Protein AF-A0A813C2X2-F1 (afdb_monomer)

Mean predicted aligned error: 11.11 Å

InterPro domains:
  IPR013783 Immunoglobulin-like fold [G3DSA:2.60.40.10] (45-101)
  IPR050288 Cellulose-degrading glycosyl hydrolase 3 [PTHR42715] (13-92)

Structure (mmCIF, N/CA/C/O backbone):
data_AF-A0A813C2X2-F1
#
_entry.id   AF-A0A813C2X2-F1
#
loop_
_atom_site.group_PDB
_atom_site.id
_atom_site.type_symbol
_atom_site.label_atom_id
_atom_site.label_alt_id
_atom_site.label_comp_id
_atom_site.label_asym_id
_atom_site.label_entity_id
_atom_site.label_seq_id
_atom_site.pdbx_PDB_ins_code
_atom_site.Cartn_x
_atom_site.Cartn_y
_atom_site.Cartn_z
_atom_site.occupancy
_atom_site.B_iso_or_equiv
_atom_site.auth_seq_id
_atom_site.auth_comp_id
_atom_site.auth_asym_id
_atom_site.auth_atom_id
_atom_site.pdbx_PDB_model_num
ATOM 1 N N . MET A 1 1 ? 3.363 7.284 -7.888 1.00 73.00 1 MET A N 1
ATOM 2 C CA . MET A 1 1 ? 4.331 7.359 -6.771 1.00 73.00 1 MET A CA 1
ATOM 3 C C . MET A 1 1 ? 5.175 8.599 -6.972 1.00 73.00 1 MET A C 1
ATOM 5 O O . MET A 1 1 ? 5.370 8.969 -8.125 1.00 73.00 1 MET A O 1
ATOM 9 N N . MET A 1 2 ? 5.637 9.235 -5.899 1.00 80.19 2 MET A N 1
ATOM 10 C CA . MET A 1 2 ? 6.579 10.348 -6.032 1.00 80.19 2 MET A CA 1
ATOM 11 C C . MET A 1 2 ? 8.011 9.808 -5.952 1.00 80.19 2 MET A C 1
ATOM 13 O O . MET A 1 2 ? 8.272 8.996 -5.056 1.00 80.19 2 MET A O 1
ATOM 17 N N . PRO A 1 3 ? 8.912 10.210 -6.866 1.00 78.31 3 PRO A N 1
ATOM 18 C CA . PRO A 1 3 ? 10.314 9.817 -6.796 1.00 78.31 3 PRO A CA 1
ATOM 19 C C . PRO A 1 3 ? 10.961 10.331 -5.507 1.00 78.31 3 PRO A C 1
ATOM 21 O O . PRO A 1 3 ? 10.536 11.356 -4.971 1.00 78.31 3 PRO A O 1
ATOM 24 N N . GLU A 1 4 ? 11.959 9.607 -4.995 1.00 85.62 4 GLU A N 1
ATOM 25 C CA . GLU A 1 4 ? 12.743 10.047 -3.832 1.00 85.62 4 GLU A 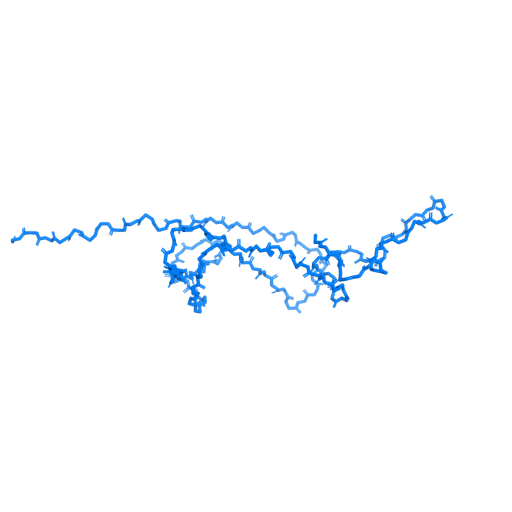CA 1
ATOM 26 C C . GLU A 1 4 ? 13.434 11.388 -4.111 1.00 85.62 4 GLU A C 1
ATOM 28 O O . GLU A 1 4 ? 13.418 12.292 -3.273 1.00 85.62 4 GLU A O 1
ATOM 33 N N . THR A 1 5 ? 13.988 11.544 -5.315 1.00 84.19 5 THR A N 1
ATOM 34 C CA . THR A 1 5 ? 14.681 12.759 -5.741 1.00 84.19 5 THR A CA 1
ATOM 35 C C . THR A 1 5 ? 14.295 13.169 -7.162 1.00 84.19 5 THR A C 1
ATOM 37 O O . THR A 1 5 ? 13.792 12.375 -7.952 1.00 84.19 5 THR A O 1
ATOM 40 N N . SER A 1 6 ? 14.578 14.418 -7.541 1.00 80.38 6 SER A N 1
ATOM 41 C CA . SER A 1 6 ? 14.411 14.872 -8.931 1.00 80.38 6 SER A CA 1
ATOM 42 C C . SER A 1 6 ? 15.344 14.166 -9.923 1.00 80.38 6 SER A C 1
ATOM 44 O O . SER A 1 6 ? 15.112 14.251 -11.126 1.00 80.38 6 SER A O 1
ATOM 46 N N . ALA A 1 7 ? 16.379 13.469 -9.442 1.00 78.56 7 ALA A N 1
ATOM 47 C CA . ALA A 1 7 ? 17.260 12.659 -10.276 1.00 78.56 7 ALA A CA 1
ATOM 48 C C . ALA A 1 7 ? 16.618 11.324 -10.697 1.00 78.56 7 ALA A C 1
ATOM 50 O O . ALA A 1 7 ? 17.076 10.723 -11.663 1.00 78.56 7 ALA A O 1
ATOM 51 N N . ASP A 1 8 ? 15.540 10.887 -10.033 1.00 72.75 8 ASP A N 1
ATOM 52 C CA . ASP A 1 8 ? 14.834 9.631 -10.336 1.00 72.75 8 ASP A CA 1
ATOM 53 C C . ASP A 1 8 ? 13.693 9.820 -11.363 1.00 72.75 8 ASP A C 1
ATOM 55 O O . ASP A 1 8 ? 12.765 9.011 -11.451 1.00 72.75 8 ASP A O 1
ATOM 59 N N . VAL A 1 9 ? 13.724 10.917 -12.127 1.00 76.94 9 VAL A N 1
ATOM 60 C CA . VAL A 1 9 ? 12.771 11.197 -13.210 1.00 76.94 9 VAL A CA 1
ATOM 61 C C . VAL A 1 9 ? 13.256 10.533 -14.498 1.00 76.94 9 VAL A C 1
ATOM 63 O O . VAL A 1 9 ? 14.441 10.580 -14.817 1.00 76.94 9 VAL A O 1
ATOM 66 N N . ILE A 1 10 ? 12.333 9.939 -15.261 1.00 75.00 10 ILE A N 1
ATOM 67 C CA . ILE A 1 10 ? 12.650 9.343 -16.564 1.00 75.00 10 ILE A CA 1
ATOM 68 C C . ILE A 1 10 ? 13.150 10.455 -17.504 1.00 75.00 10 ILE A C 1
ATOM 70 O O . ILE A 1 10 ? 12.408 11.413 -17.748 1.00 75.00 10 ILE A O 1
ATOM 74 N N . PRO A 1 11 ? 14.389 10.365 -18.020 1.00 74.88 11 PRO A N 1
ATOM 75 C CA . PRO A 1 11 ? 14.915 11.358 -18.942 1.00 74.88 11 PRO A CA 1
ATOM 76 C C . PRO A 1 11 ? 14.149 11.313 -20.265 1.00 74.88 11 PRO A C 1
ATOM 78 O O . PRO A 1 11 ? 13.674 10.264 -20.699 1.00 74.88 11 PRO A O 1
ATOM 81 N N . VAL A 1 12 ? 14.043 12.465 -20.926 1.00 82.25 12 VAL A N 1
ATOM 82 C CA . VAL A 1 12 ? 13.448 12.537 -22.264 1.00 82.25 12 VAL A CA 1
ATOM 83 C C . VAL A 1 12 ? 14.344 11.767 -23.236 1.00 82.25 12 VAL A C 1
ATOM 85 O O . VAL A 1 12 ? 15.540 12.050 -23.322 1.00 82.25 12 VAL A O 1
ATOM 88 N N . GLY A 1 13 ? 13.768 10.799 -23.952 1.00 80.00 13 GLY A N 1
ATOM 89 C CA . GLY A 1 13 ? 14.469 10.060 -25.002 1.00 80.00 13 GLY A CA 1
ATOM 90 C C . GLY A 1 13 ? 14.888 10.993 -26.138 1.00 80.00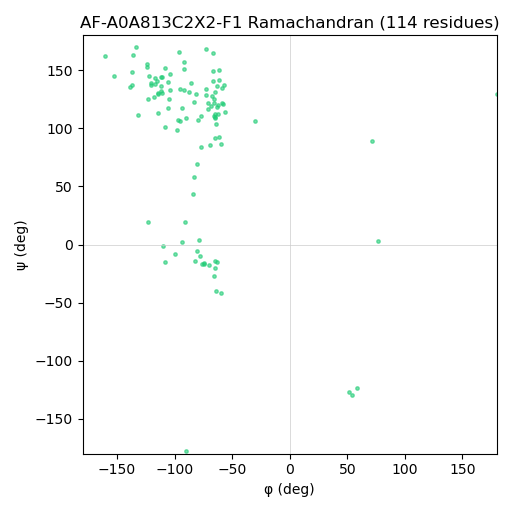 13 GLY A C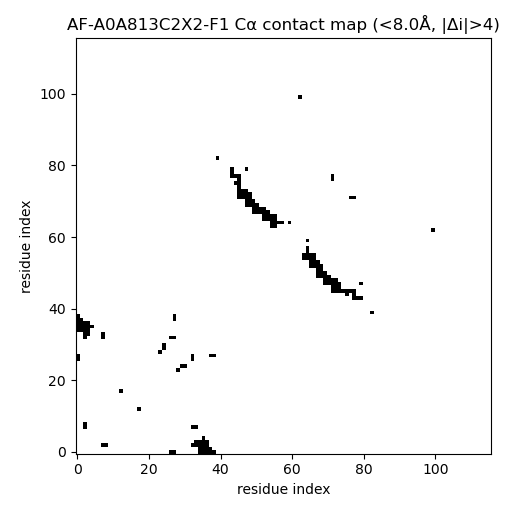 1
ATOM 91 O O . GLY A 1 13 ? 14.120 11.867 -26.535 1.00 80.00 13 GLY A O 1
ATOM 92 N N .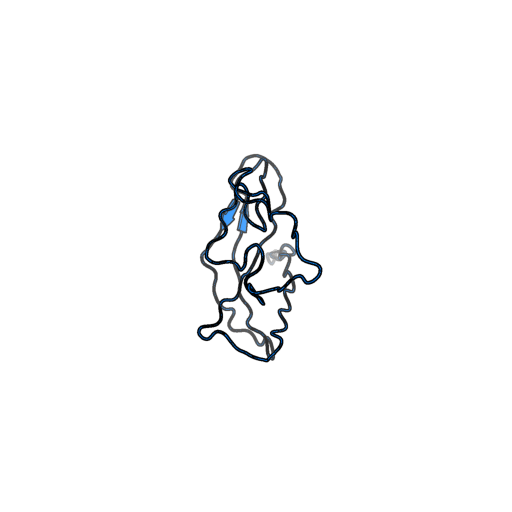 GLN A 1 14 ? 16.118 10.834 -26.626 1.00 82.88 14 GLN A N 1
ATOM 93 C CA . GLN A 1 14 ? 16.653 11.622 -27.746 1.00 82.88 14 GLN A CA 1
ATOM 94 C C . GLN A 1 14 ? 16.604 10.869 -29.081 1.00 82.88 14 GLN A C 1
ATOM 96 O O . GLN A 1 14 ? 16.857 11.467 -30.124 1.00 82.88 14 GLN A O 1
ATOM 101 N N . ASP A 1 15 ? 16.261 9.583 -29.039 1.00 85.75 15 ASP A N 1
ATOM 102 C CA . ASP A 1 15 ? 16.168 8.704 -30.198 1.00 85.75 15 ASP A CA 1
ATOM 103 C C . ASP A 1 15 ? 14.743 8.692 -30.776 1.00 85.75 15 ASP A C 1
ATOM 105 O O . ASP A 1 15 ? 13.765 8.978 -30.082 1.00 85.75 15 ASP A O 1
ATOM 109 N N . GLU A 1 16 ? 14.617 8.336 -32.057 1.00 87.00 16 GLU A N 1
ATOM 110 C CA . GLU A 1 16 ? 13.317 8.189 -32.735 1.00 87.00 16 GLU A CA 1
ATOM 111 C C . GLU A 1 16 ? 12.526 6.960 -32.244 1.00 87.00 16 GLU A C 1
ATOM 113 O O . GLU A 1 16 ? 11.310 6.886 -32.430 1.00 87.00 16 GLU A O 1
ATOM 118 N N . GLU A 1 17 ? 13.204 6.011 -31.590 1.00 86.94 17 GLU A N 1
ATOM 119 C CA . GLU A 1 17 ? 12.639 4.779 -31.040 1.00 86.94 17 GLU A CA 1
ATOM 120 C C . GLU A 1 17 ? 12.869 4.701 -29.522 1.00 86.94 17 GLU A C 1
ATOM 122 O O . GLU A 1 17 ? 13.956 4.987 -29.024 1.00 86.94 17 GLU A O 1
ATOM 127 N N . VAL A 1 18 ? 11.842 4.281 -28.774 1.00 84.38 18 VAL A N 1
ATOM 128 C CA . VAL A 1 18 ? 11.893 4.130 -27.311 1.00 84.38 18 VAL A CA 1
ATOM 129 C C . VAL A 1 18 ? 11.747 2.654 -26.947 1.00 84.38 18 VAL A C 1
ATOM 131 O O . VAL A 1 18 ? 10.686 2.059 -27.137 1.00 84.38 18 VAL A O 1
ATOM 134 N N . VAL A 1 19 ? 12.809 2.063 -26.395 1.00 84.81 19 VAL A N 1
ATOM 135 C CA . VAL A 1 19 ? 12.841 0.649 -25.988 1.00 84.81 19 VAL A CA 1
ATOM 136 C C . VAL A 1 19 ? 12.472 0.502 -24.508 1.00 84.81 19 VAL A C 1
ATOM 138 O O . VAL A 1 19 ? 13.203 0.953 -23.629 1.00 84.81 19 VAL A O 1
ATOM 141 N N . TYR A 1 20 ? 11.375 -0.205 -24.226 1.00 84.19 20 TYR A N 1
ATOM 142 C CA . TYR A 1 20 ? 10.900 -0.519 -22.868 1.00 84.19 20 TYR A CA 1
ATOM 143 C C . TYR A 1 20 ? 11.656 -1.709 -22.260 1.00 84.19 20 TYR A C 1
ATOM 145 O O . TYR A 1 20 ? 11.128 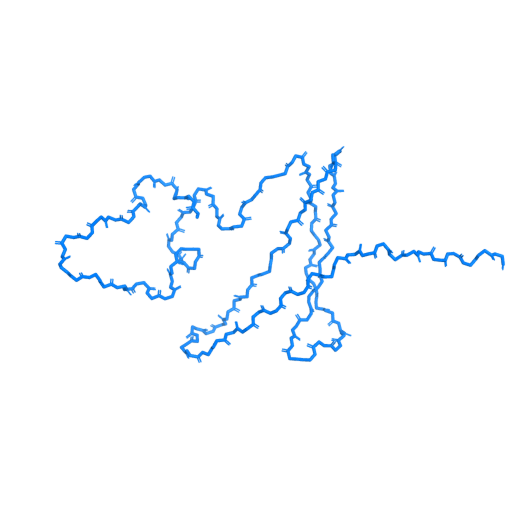-2.815 -22.111 1.00 84.19 20 TYR A O 1
ATOM 153 N N . SER A 1 21 ? 12.933 -1.495 -21.950 1.00 85.19 21 SER A N 1
ATOM 154 C CA . SER A 1 21 ? 13.827 -2.527 -21.402 1.00 85.19 21 SER A CA 1
ATOM 155 C C . SER A 1 21 ? 13.430 -3.040 -20.008 1.00 85.19 21 SER A C 1
ATOM 157 O O . SER A 1 21 ? 13.824 -4.138 -19.621 1.00 85.19 21 SER A O 1
ATOM 159 N N . GLU A 1 22 ? 12.625 -2.284 -19.262 1.00 81.88 22 GLU A N 1
ATOM 160 C CA . GLU A 1 22 ? 12.142 -2.633 -17.925 1.00 81.88 22 GLU A CA 1
ATOM 161 C C . GLU A 1 22 ? 11.040 -3.707 -17.923 1.00 81.88 22 GLU A C 1
ATOM 163 O O . GLU A 1 22 ? 10.764 -4.314 -16.883 1.00 81.88 22 GLU A O 1
ATOM 168 N N . GLY A 1 23 ? 10.396 -3.953 -19.069 1.00 86.62 23 GLY A N 1
ATOM 169 C CA . GLY A 1 23 ? 9.285 -4.897 -19.184 1.00 86.62 23 GLY A CA 1
ATOM 170 C C . GLY A 1 23 ? 8.181 -4.640 -18.147 1.00 86.62 23 GLY A C 1
ATOM 171 O O . GLY A 1 23 ? 7.669 -3.531 -18.014 1.00 86.62 23 GLY A O 1
ATOM 172 N N . LEU A 1 24 ? 7.807 -5.673 -17.382 1.00 84.56 24 LEU A N 1
ATOM 173 C CA . LEU A 1 24 ? 6.784 -5.568 -16.327 1.00 84.56 24 LEU A CA 1
ATOM 174 C C . LEU A 1 24 ? 7.290 -4.908 -15.031 1.00 84.56 24 LEU A C 1
ATOM 176 O O . LEU A 1 24 ? 6.484 -4.597 -14.148 1.00 84.56 24 LEU A O 1
ATOM 180 N N . LEU A 1 25 ? 8.599 -4.683 -14.893 1.00 85.25 25 LEU A N 1
ATOM 181 C CA . LEU A 1 25 ? 9.235 -4.152 -13.681 1.00 85.25 25 LEU A CA 1
ATOM 182 C C . LEU A 1 25 ? 9.179 -2.619 -13.629 1.00 85.25 25 LEU A C 1
ATOM 184 O O . LEU A 1 25 ? 10.149 -1.948 -13.285 1.00 85.25 25 LEU A O 1
ATOM 188 N N . THR A 1 26 ? 8.020 -2.058 -13.965 1.00 83.38 26 THR A N 1
ATOM 189 C CA . THR A 1 26 ? 7.777 -0.616 -13.952 1.00 83.38 26 THR A CA 1
ATOM 190 C C . THR A 1 26 ? 7.199 -0.141 -12.614 1.00 83.38 26 THR A C 1
ATOM 192 O O . THR A 1 26 ? 6.471 -0.864 -11.922 1.00 83.38 26 THR A O 1
ATOM 195 N N . SER A 1 27 ? 7.481 1.114 -12.255 1.00 82.44 27 SER A N 1
ATOM 196 C CA . SER A 1 27 ? 6.949 1.777 -11.057 1.00 82.44 27 SER A CA 1
ATOM 197 C C . SER A 1 27 ? 7.213 0.969 -9.772 1.00 82.44 27 SER A C 1
ATOM 199 O O . SER A 1 27 ? 8.341 0.557 -9.530 1.00 82.44 27 SER A O 1
ATOM 201 N N . TYR A 1 28 ? 6.194 0.722 -8.943 1.00 85.31 28 TYR A N 1
ATOM 202 C CA . TYR A 1 28 ? 6.321 0.006 -7.668 1.00 85.31 28 TYR A CA 1
ATOM 203 C C . TYR A 1 28 ? 6.771 -1.457 -7.810 1.00 85.31 28 TYR A C 1
ATOM 205 O O . TYR A 1 28 ? 7.136 -2.072 -6.812 1.00 85.31 28 TYR A O 1
ATOM 213 N N . ARG A 1 29 ? 6.713 -2.025 -9.025 1.00 83.94 29 ARG A N 1
ATOM 214 C CA . ARG A 1 29 ? 7.234 -3.367 -9.322 1.00 83.94 29 ARG A CA 1
ATOM 215 C C . ARG A 1 29 ? 8.739 -3.359 -9.578 1.00 83.94 29 ARG A C 1
ATOM 217 O O . ARG A 1 29 ? 9.349 -4.423 -9.600 1.00 83.94 29 ARG A O 1
ATOM 224 N N . SER A 1 30 ? 9.327 -2.183 -9.793 1.00 83.88 30 SER A N 1
ATOM 225 C CA . SER A 1 30 ? 10.765 -2.045 -9.976 1.00 83.88 30 SER A CA 1
ATOM 226 C C . SER A 1 30 ? 11.493 -2.365 -8.665 1.00 83.88 30 SER A C 1
ATOM 228 O O . SER A 1 30 ? 11.184 -1.754 -7.640 1.00 83.88 30 SER A O 1
ATOM 230 N N . PRO A 1 31 ? 12.486 -3.272 -8.673 1.00 81.56 31 PRO A N 1
ATOM 231 C CA . PRO A 1 31 ? 13.270 -3.590 -7.480 1.00 81.56 31 PRO A CA 1
ATOM 232 C C . PRO A 1 31 ? 14.275 -2.488 -7.111 1.00 81.56 31 PRO A C 1
ATOM 234 O O . PRO A 1 31 ? 14.816 -2.498 -6.008 1.00 81.56 31 PRO A O 1
ATOM 237 N N . THR A 1 32 ? 14.560 -1.560 -8.029 1.00 83.38 32 THR A N 1
ATOM 238 C CA . THR A 1 32 ? 15.582 -0.516 -7.862 1.00 83.38 32 THR A CA 1
ATOM 239 C C . THR A 1 32 ? 14.998 0.880 -7.669 1.00 83.38 32 THR A C 1
ATOM 241 O O . THR A 1 32 ? 15.718 1.780 -7.236 1.00 83.38 32 THR A O 1
ATOM 244 N N . PHE A 1 33 ? 13.710 1.086 -7.963 1.00 83.00 33 PHE A N 1
ATOM 245 C CA . PHE A 1 33 ? 13.075 2.392 -7.816 1.00 83.00 33 PHE A CA 1
ATOM 246 C C . PHE A 1 33 ? 12.860 2.754 -6.342 1.00 83.00 33 PHE A C 1
ATOM 248 O O . PHE A 1 33 ? 12.232 2.010 -5.587 1.00 83.00 33 PHE A O 1
ATOM 255 N N . ARG A 1 34 ? 13.311 3.949 -5.945 1.00 85.56 34 ARG A N 1
ATOM 256 C CA . ARG A 1 34 ? 13.106 4.490 -4.596 1.00 85.56 34 ARG A CA 1
ATOM 257 C C . ARG A 1 34 ? 12.036 5.575 -4.609 1.00 85.56 34 ARG A C 1
ATOM 259 O O . ARG A 1 34 ? 12.103 6.540 -5.366 1.00 85.56 34 ARG A O 1
ATOM 266 N N . ALA A 1 35 ? 11.021 5.396 -3.769 1.00 86.94 35 ALA A N 1
ATOM 267 C CA . ALA A 1 35 ? 9.880 6.298 -3.675 1.00 86.94 35 ALA A CA 1
ATOM 268 C C . ALA A 1 35 ? 9.989 7.181 -2.431 1.00 86.94 35 ALA A C 1
ATOM 270 O O . ALA A 1 35 ? 10.155 6.650 -1.335 1.00 86.94 35 ALA A O 1
ATOM 271 N N . ALA A 1 36 ? 9.761 8.490 -2.571 1.00 90.19 36 ALA A N 1
ATOM 272 C CA . ALA A 1 36 ? 9.464 9.344 -1.416 1.00 90.19 36 ALA A CA 1
ATOM 273 C C . ALA A 1 36 ? 8.135 8.927 -0.763 1.00 90.19 36 ALA A C 1
ATOM 275 O O . ALA A 1 36 ? 8.014 8.870 0.457 1.00 90.19 36 ALA A O 1
ATOM 276 N N . PHE A 1 37 ? 7.148 8.586 -1.599 1.00 90.06 37 PHE A N 1
ATOM 277 C CA . PHE A 1 37 ? 5.861 8.036 -1.179 1.00 90.06 37 PHE A CA 1
ATOM 278 C C . PHE A 1 37 ? 5.538 6.800 -2.029 1.00 90.06 37 PHE A C 1
ATOM 280 O O . PHE A 1 37 ? 5.313 6.946 -3.243 1.00 90.06 37 PHE A O 1
ATOM 287 N N . PRO A 1 38 ? 5.545 5.587 -1.438 1.00 90.06 38 PRO A N 1
ATOM 288 C CA . PRO A 1 38 ? 5.309 4.356 -2.181 1.00 90.06 38 PRO A CA 1
ATOM 289 C C . PRO A 1 38 ? 3.872 4.280 -2.707 1.00 90.06 38 PRO A C 1
ATOM 291 O O . PRO A 1 38 ? 2.982 5.027 -2.296 1.00 90.06 38 PRO A O 1
ATOM 294 N N . PHE A 1 39 ? 3.637 3.370 -3.652 1.00 89.19 39 PHE A N 1
ATOM 295 C CA . PHE A 1 39 ? 2.277 3.068 -4.089 1.00 89.19 39 PHE A CA 1
ATOM 296 C C . PHE A 1 39 ? 1.425 2.629 -2.890 1.00 89.19 39 PHE A C 1
ATOM 298 O O . PHE A 1 39 ? 1.901 1.902 -2.022 1.00 89.19 39 PHE A O 1
ATOM 305 N N . GLY A 1 40 ? 0.189 3.123 -2.825 1.00 88.50 40 GLY A N 1
ATOM 306 C CA . GLY A 1 40 ? -0.707 2.847 -1.707 1.00 88.50 40 GLY A CA 1
ATOM 307 C C . GLY A 1 40 ? -0.412 3.623 -0.421 1.00 88.50 40 GLY A C 1
ATOM 308 O O . GLY A 1 40 ? -1.119 3.413 0.561 1.00 88.50 40 GLY A O 1
ATOM 309 N N . HIS A 1 41 ? 0.581 4.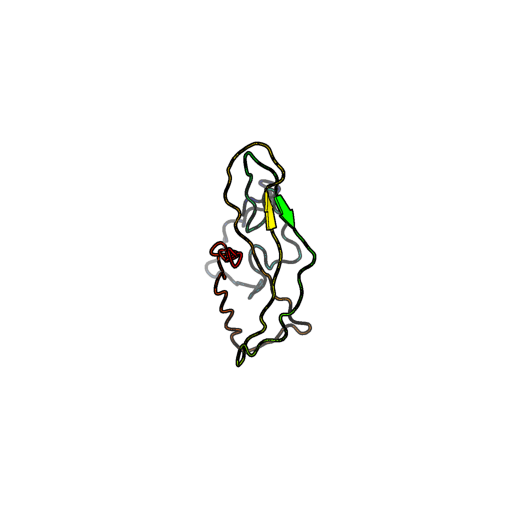521 -0.406 1.00 90.56 41 HIS A N 1
ATOM 310 C CA . HIS A 1 41 ? 0.837 5.385 0.745 1.00 90.56 41 HIS A CA 1
ATOM 311 C C . HIS A 1 41 ? -0.326 6.353 0.985 1.00 90.56 41 HIS A C 1
ATOM 313 O O . HIS A 1 41 ? -0.764 7.056 0.072 1.00 90.56 41 HIS A O 1
ATOM 319 N N . GLY A 1 42 ? -0.776 6.429 2.234 1.00 90.69 42 GLY A N 1
ATOM 320 C CA . GLY A 1 42 ? -1.813 7.343 2.686 1.00 90.69 42 GLY A CA 1
ATOM 321 C C . GLY A 1 42 ? -1.622 7.669 4.160 1.00 90.69 42 GLY A C 1
ATOM 322 O O . GLY A 1 42 ? -1.163 6.834 4.936 1.00 90.69 42 GLY A O 1
ATOM 323 N N . LEU A 1 43 ? -1.950 8.903 4.534 1.00 93.50 43 LEU A N 1
ATOM 324 C CA . LEU A 1 43 ? -1.959 9.345 5.924 1.00 93.50 43 LEU A CA 1
ATOM 325 C C . LEU A 1 43 ? -3.400 9.419 6.421 1.00 93.50 43 LEU A C 1
ATOM 327 O O . LEU A 1 43 ? -4.303 9.796 5.675 1.00 93.50 43 LEU A O 1
ATOM 331 N N . ALA A 1 44 ? -3.590 9.133 7.704 1.00 93.38 44 ALA A N 1
ATOM 332 C CA . ALA A 1 44 ? -4.855 9.311 8.398 1.00 93.38 44 ALA A CA 1
ATOM 333 C C . ALA A 1 44 ? -4.665 10.215 9.623 1.00 93.38 44 ALA A C 1
ATOM 335 O O . ALA A 1 44 ? -3.596 10.269 10.227 1.00 93.38 44 ALA A O 1
ATOM 336 N N . PHE A 1 45 ? -5.729 10.916 10.023 1.00 96.38 45 PHE A N 1
ATOM 337 C CA . PHE A 1 45 ? -5.748 11.695 11.271 1.00 96.38 45 PHE A CA 1
ATOM 338 C C . PHE A 1 45 ? -5.978 10.833 12.526 1.00 96.38 45 PHE A C 1
ATOM 340 O O . PHE A 1 45 ? -6.118 11.362 13.629 1.00 96.38 45 PHE A O 1
ATOM 347 N N . THR A 1 46 ? -6.048 9.515 12.355 1.00 97.31 46 THR A N 1
ATOM 348 C CA . THR A 1 46 ? -6.101 8.508 13.414 1.00 97.31 46 THR A CA 1
ATOM 349 C C . THR A 1 46 ? -5.103 7.396 13.089 1.00 97.31 46 THR A C 1
ATOM 351 O O . THR A 1 46 ? -4.563 7.362 11.985 1.00 97.31 46 THR A O 1
ATOM 354 N N . SER A 1 47 ? -4.863 6.493 14.035 1.00 97.56 47 SER A N 1
ATOM 355 C CA . SER A 1 47 ? -3.948 5.362 13.856 1.00 97.56 47 SER A CA 1
ATOM 356 C C . SER A 1 47 ? -4.717 4.048 13.818 1.00 97.56 47 SER A C 1
ATOM 358 O O . SER A 1 47 ? -5.684 3.871 14.567 1.00 97.56 47 SER A O 1
ATOM 360 N N . PHE A 1 48 ? -4.252 3.115 12.989 1.00 96.19 48 PHE A N 1
ATOM 361 C CA . PHE A 1 48 ? -4.827 1.781 12.854 1.00 96.19 48 PHE A CA 1
ATOM 362 C C . PHE A 1 48 ? -3.797 0.704 13.187 1.00 96.19 48 PHE A C 1
ATOM 364 O O . PHE A 1 48 ? -2.636 0.793 12.792 1.00 96.19 48 PHE A O 1
ATOM 371 N N . GLU A 1 49 ? -4.237 -0.327 13.901 1.00 96.81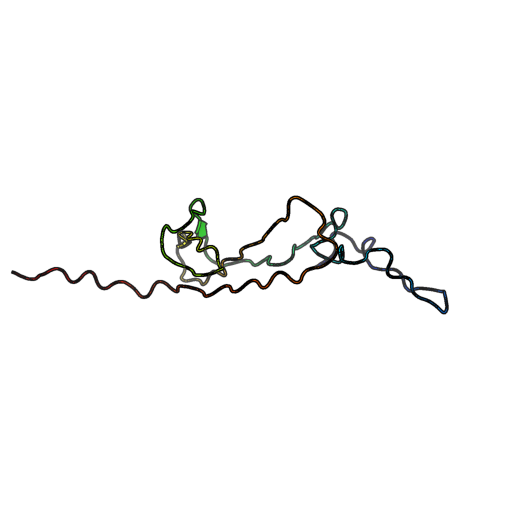 49 GLU A N 1
ATOM 372 C CA . GLU A 1 49 ? -3.465 -1.544 14.142 1.00 96.81 49 GLU A CA 1
ATOM 373 C C . GLU A 1 49 ? -4.015 -2.689 13.296 1.00 96.81 49 GLU A C 1
ATOM 375 O O . GLU A 1 49 ? -5.232 -2.861 13.170 1.00 96.81 49 GLU A O 1
ATOM 380 N N . TYR A 1 50 ? -3.100 -3.488 12.754 1.00 94.94 50 TYR A N 1
ATOM 381 C CA . TYR A 1 50 ? -3.398 -4.653 11.932 1.00 94.94 50 TYR A CA 1
ATOM 382 C C . TYR A 1 50 ? -3.000 -5.925 12.675 1.00 94.94 50 TYR A C 1
ATOM 384 O O . TYR A 1 50 ? -1.908 -6.013 13.238 1.00 94.94 50 TYR A O 1
ATOM 392 N N . SER A 1 51 ? -3.862 -6.940 12.640 1.00 94.00 51 SER A N 1
ATOM 393 C CA . SER A 1 51 ? -3.457 -8.290 13.031 1.00 94.00 51 SER A CA 1
ATOM 394 C C . SER A 1 51 ? -2.551 -8.926 11.972 1.00 94.00 51 SER A C 1
ATOM 396 O O . SER A 1 51 ? -2.495 -8.484 10.826 1.00 94.00 51 SER A O 1
ATOM 398 N N . GLY A 1 52 ? -1.917 -10.050 12.315 1.00 92.81 52 GLY A N 1
ATOM 399 C CA . GLY A 1 52 ? -1.345 -10.928 11.296 1.00 92.81 52 GLY A CA 1
ATOM 400 C C . GLY A 1 52 ? -2.438 -11.408 10.323 1.00 92.81 52 GLY A C 1
ATOM 401 O O . GLY A 1 52 ? -3.526 -11.789 10.786 1.00 92.81 52 GLY A O 1
ATOM 402 N N . PRO A 1 53 ? -2.200 -11.378 8.998 1.00 91.06 53 PRO A N 1
ATOM 403 C CA . PRO A 1 53 ? -3.130 -11.952 8.039 1.00 91.06 53 PRO A CA 1
ATOM 404 C C . PRO A 1 53 ? -3.175 -13.470 8.218 1.00 91.06 53 PRO A C 1
ATOM 406 O O . PRO A 1 53 ? -2.149 -14.115 8.434 1.00 91.06 53 PRO A O 1
ATOM 409 N N . HIS A 1 54 ? -4.363 -14.055 8.111 1.00 90.25 54 HIS A N 1
ATOM 410 C CA . HIS A 1 54 ? -4.536 -15.502 8.194 1.00 90.25 54 HIS A CA 1
ATOM 411 C C . HIS A 1 54 ? -5.508 -15.999 7.132 1.00 90.25 54 HIS A C 1
ATOM 413 O O . HIS A 1 54 ? -6.446 -15.309 6.729 1.00 90.25 54 HIS A O 1
ATOM 419 N N . ARG A 1 55 ? -5.276 -17.225 6.667 1.00 89.31 55 ARG A N 1
ATOM 420 C CA . ARG A 1 55 ? -6.146 -17.877 5.691 1.00 89.31 55 ARG A CA 1
ATOM 421 C C . ARG A 1 55 ? -7.454 -18.290 6.360 1.00 89.31 55 ARG A C 1
ATOM 423 O O . ARG A 1 55 ? -7.446 -18.901 7.428 1.00 89.31 55 ARG A O 1
ATOM 430 N N . LEU A 1 56 ? -8.575 -17.997 5.712 1.00 86.38 56 LEU A N 1
ATOM 431 C CA . LEU A 1 56 ? -9.872 -18.517 6.125 1.00 86.38 56 LEU A CA 1
ATOM 432 C C . LEU A 1 56 ? -10.049 -19.939 5.586 1.00 86.38 56 LEU A C 1
ATOM 434 O O . LEU A 1 56 ? -9.901 -20.181 4.389 1.00 86.38 56 LEU A O 1
ATOM 438 N N . HIS A 1 57 ? -10.418 -20.871 6.463 1.00 78.81 57 HIS A N 1
ATOM 439 C CA . HIS A 1 57 ? -10.793 -22.243 6.103 1.00 78.81 57 HIS A CA 1
ATOM 440 C C . HIS A 1 57 ? -12.262 -22.301 5.666 1.00 78.81 57 HIS A C 1
ATOM 442 O O . HIS A 1 57 ? -13.082 -22.981 6.275 1.00 78.81 57 HIS A O 1
ATOM 448 N N . LYS A 1 58 ? -12.607 -21.524 4.641 1.00 79.06 58 LYS A N 1
ATOM 449 C CA . LYS A 1 58 ? -13.921 -21.551 3.993 1.00 79.06 58 LYS A CA 1
ATOM 450 C C . LYS A 1 58 ? -13.729 -21.803 2.503 1.00 79.06 58 LYS A C 1
ATOM 452 O O . LYS A 1 58 ? -12.660 -21.503 1.972 1.00 79.06 58 LYS A O 1
ATOM 457 N N . ASP A 1 59 ? -14.745 -22.356 1.851 1.00 79.19 59 ASP A N 1
ATOM 458 C CA . ASP A 1 59 ? -14.707 -22.530 0.403 1.00 79.19 59 ASP A CA 1
ATOM 459 C C . ASP A 1 59 ? -14.711 -21.153 -0.275 1.00 79.19 59 ASP A C 1
ATOM 461 O O . ASP A 1 59 ? -15.591 -20.323 -0.033 1.00 79.19 59 ASP A O 1
ATOM 465 N N . CYS A 1 60 ? -13.671 -20.899 -1.065 1.00 78.00 60 CYS A N 1
ATOM 466 C CA . CYS A 1 60 ? -13.492 -19.680 -1.849 1.00 78.00 60 CYS A CA 1
ATOM 467 C C . CYS A 1 60 ? -13.319 -20.007 -3.338 1.00 78.00 60 CYS A C 1
ATOM 469 O O . CYS A 1 60 ? -12.796 -19.187 -4.093 1.00 78.00 60 CYS A O 1
ATOM 471 N N . GLY A 1 61 ? -13.740 -21.205 -3.765 1.00 82.06 61 GLY A N 1
ATOM 472 C CA . GLY A 1 61 ? -13.567 -21.688 -5.128 1.00 82.06 61 GLY A CA 1
ATOM 473 C C . GLY A 1 61 ? -12.091 -21.711 -5.528 1.00 82.06 61 GLY A C 1
ATOM 474 O O . GLY A 1 61 ? -11.261 -22.318 -4.856 1.00 82.06 61 GLY A O 1
ATOM 475 N N . VAL A 1 62 ? -11.764 -21.019 -6.619 1.00 79.12 62 VAL A N 1
ATOM 476 C CA . VAL A 1 62 ? -10.390 -20.893 -7.140 1.00 79.12 62 VAL A CA 1
ATOM 477 C C . VAL A 1 62 ? -9.545 -19.837 -6.410 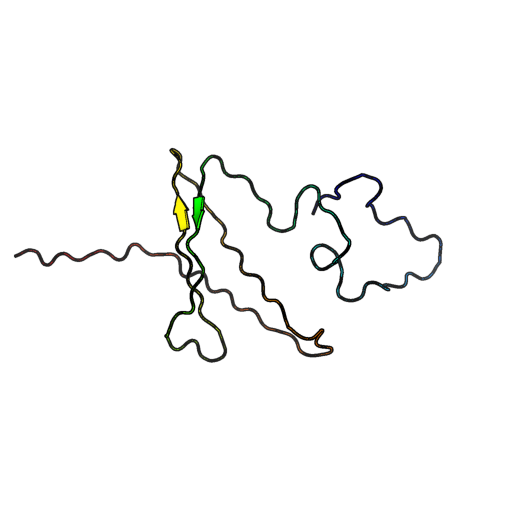1.00 79.12 62 VAL A C 1
ATOM 479 O O . VAL A 1 62 ? -8.359 -19.701 -6.695 1.00 79.12 62 VAL A O 1
ATOM 482 N N . ALA A 1 63 ? -10.135 -19.076 -5.482 1.00 80.88 63 ALA A N 1
ATOM 483 C CA . ALA A 1 63 ? -9.466 -17.992 -4.770 1.00 80.88 63 ALA A CA 1
ATOM 484 C C . ALA A 1 63 ? -8.924 -18.421 -3.397 1.00 80.88 63 ALA A C 1
ATOM 486 O O . ALA A 1 63 ? -9.315 -19.433 -2.811 1.00 80.88 63 ALA A O 1
ATOM 487 N N . VAL A 1 64 ? -8.053 -17.583 -2.830 1.00 83.25 64 VAL A N 1
ATOM 488 C CA . VAL A 1 64 ? -7.598 -17.701 -1.441 1.00 83.25 64 VAL A CA 1
ATOM 489 C C . VAL A 1 64 ? -8.257 -16.611 -0.610 1.00 83.25 64 VAL A C 1
ATOM 491 O O . VAL A 1 64 ? -8.013 -15.426 -0.819 1.00 83.25 64 VAL A O 1
ATOM 494 N N . CYS A 1 65 ? -9.058 -17.004 0.377 1.00 87.00 65 CYS A N 1
ATOM 495 C CA . CYS A 1 65 ? -9.585 -16.052 1.342 1.00 87.00 65 CYS A CA 1
ATOM 496 C C . CYS A 1 65 ? -8.579 -15.784 2.455 1.00 87.00 65 CYS A C 1
ATOM 498 O O . CYS A 1 65 ? -8.187 -16.694 3.190 1.00 87.00 65 CYS A O 1
ATOM 500 N N . VAL A 1 66 ? -8.231 -14.515 2.618 1.00 89.12 66 VAL A N 1
ATOM 501 C CA . VAL A 1 66 ? -7.391 -14.014 3.704 1.00 89.12 66 VAL A CA 1
ATOM 502 C C . VAL A 1 66 ? -8.220 -13.050 4.540 1.00 89.12 66 VAL A C 1
ATOM 504 O O . VAL A 1 66 ? -8.989 -12.257 4.001 1.00 89.12 66 VAL A O 1
ATOM 507 N N . ALA A 1 67 ? -8.078 -13.136 5.856 1.00 90.25 67 ALA A N 1
ATOM 508 C CA . ALA A 1 67 ? -8.658 -12.192 6.791 1.00 90.25 67 ALA A CA 1
ATOM 509 C C . ALA A 1 67 ? -7.556 -11.465 7.559 1.00 90.25 67 ALA A C 1
ATOM 511 O O . ALA A 1 67 ? -6.533 -12.046 7.929 1.00 90.25 67 ALA A O 1
ATOM 512 N N . VAL A 1 68 ? -7.809 -10.189 7.822 1.00 93.00 68 VAL A N 1
ATOM 513 C CA . VAL A 1 68 ? -7.015 -9.341 8.703 1.00 93.00 68 VAL A CA 1
ATOM 514 C C . VAL A 1 68 ? -7.976 -8.504 9.530 1.00 93.00 68 VAL A C 1
ATOM 516 O O . VAL A 1 68 ? -8.970 -7.992 9.014 1.00 93.00 68 VAL A O 1
ATOM 519 N N . LEU A 1 69 ? -7.713 -8.409 10.828 1.00 93.44 69 LEU A N 1
ATOM 520 C CA . LEU A 1 69 ? -8.444 -7.504 11.698 1.00 93.44 69 LEU A CA 1
ATOM 521 C C . LEU A 1 69 ? -7.758 -6.147 11.655 1.00 93.44 69 LEU A C 1
ATOM 523 O O . LEU A 1 69 ? -6.543 -6.062 11.835 1.00 93.44 69 LEU A O 1
ATOM 527 N N . VAL A 1 70 ? -8.556 -5.106 11.445 1.00 95.25 70 VAL A N 1
ATOM 528 C CA . VAL A 1 70 ? -8.111 -3.716 11.475 1.00 95.25 70 VAL A CA 1
ATOM 529 C C . VAL A 1 70 ? -8.856 -3.008 12.587 1.00 95.25 70 VAL A C 1
ATOM 531 O O . VAL A 1 70 ? -10.087 -3.059 12.652 1.00 95.25 70 VAL A O 1
ATOM 534 N N . LYS A 1 71 ? -8.110 -2.358 13.476 1.00 96.31 71 LYS A N 1
ATOM 535 C CA . LYS A 1 71 ? -8.670 -1.631 14.612 1.00 96.31 71 LYS A CA 1
ATOM 536 C C . LYS A 1 71 ? -8.219 -0.182 14.571 1.00 96.31 71 LYS A C 1
ATOM 538 O O . LYS A 1 71 ? -7.025 0.089 14.584 1.00 96.31 71 LYS A O 1
ATOM 543 N N . ASN A 1 72 ? -9.173 0.744 14.595 1.00 97.19 72 ASN A N 1
ATOM 544 C CA . ASN A 1 72 ? -8.883 2.144 14.888 1.00 97.19 72 ASN A CA 1
ATOM 545 C C . ASN A 1 72 ? -8.526 2.273 16.377 1.00 97.19 72 ASN A C 1
ATOM 547 O O . ASN A 1 72 ? -9.350 1.962 17.241 1.00 97.19 72 ASN A O 1
ATOM 551 N N . VAL A 1 73 ? -7.294 2.685 16.669 1.00 98.00 73 VAL A N 1
ATOM 552 C CA . VAL A 1 73 ? -6.772 2.847 18.038 1.00 98.00 73 VAL A CA 1
ATOM 553 C C . VAL A 1 73 ? -6.561 4.311 18.425 1.00 98.00 73 VAL A C 1
ATOM 555 O O . VAL A 1 73 ? -6.163 4.603 19.552 1.00 98.00 73 VAL A O 1
ATOM 558 N N . GLY A 1 74 ? -6.830 5.246 17.512 1.00 96.75 74 GLY A N 1
ATOM 559 C CA . GLY A 1 74 ? -6.760 6.673 17.801 1.00 96.75 74 GLY A CA 1
ATOM 560 C C . GLY A 1 74 ? -8.080 7.258 18.306 1.00 96.75 74 GLY A C 1
ATOM 561 O O . GLY A 1 74 ? -9.076 6.573 18.517 1.00 96.75 74 GLY A O 1
ATOM 562 N N . GLN A 1 75 ? -8.070 8.572 18.528 1.00 97.75 75 GLN A N 1
ATOM 563 C CA . GLN A 1 75 ? -9.179 9.313 19.149 1.00 97.75 75 GLN A CA 1
ATOM 564 C C . GLN A 1 75 ? -10.159 9.919 18.133 1.00 97.75 75 GLN A C 1
ATOM 566 O O . GLN A 1 75 ? -11.079 10.643 18.509 1.00 97.75 75 GLN A O 1
ATOM 571 N N . ARG A 1 76 ? -9.946 9.683 16.834 1.00 97.38 76 ARG A N 1
ATOM 572 C CA . ARG A 1 76 ? -10.761 10.248 15.752 1.00 97.38 76 ARG A CA 1
ATOM 573 C C . ARG A 1 76 ? -11.351 9.128 14.907 1.00 97.38 76 ARG A C 1
ATOM 575 O O . ARG A 1 76 ? -10.704 8.107 14.677 1.00 97.38 76 ARG A O 1
ATOM 582 N N . SER A 1 77 ? -12.568 9.333 14.411 1.00 96.88 77 SER A N 1
ATOM 583 C CA . SER A 1 77 ? -13.120 8.487 13.353 1.00 96.88 77 SER A CA 1
ATOM 584 C C . SER A 1 77 ? -12.247 8.600 12.104 1.00 96.88 77 SER A C 1
ATOM 586 O O . SER A 1 77 ? -11.780 9.691 11.770 1.00 96.88 77 SER A O 1
ATOM 588 N N . GLY A 1 78 ? -12.047 7.489 11.409 1.00 94.00 78 GLY A N 1
ATOM 589 C CA . GLY A 1 78 ? -11.278 7.438 10.176 1.00 94.00 78 GLY A CA 1
ATOM 590 C C . GLY A 1 78 ? -11.626 6.187 9.386 1.00 94.00 78 GLY A C 1
ATOM 591 O O . GLY A 1 78 ? -12.173 5.232 9.942 1.00 94.00 78 GLY A O 1
ATOM 592 N N . GLU A 1 79 ? -11.288 6.213 8.107 1.00 93.81 79 GLU A N 1
ATOM 593 C CA . GLU A 1 79 ? -11.393 5.081 7.193 1.00 93.81 79 GLU A CA 1
ATOM 594 C C . GLU A 1 79 ? -9.992 4.575 6.865 1.00 93.81 79 GLU A C 1
ATOM 596 O O . GLU A 1 79 ? -9.023 5.334 6.907 1.00 93.81 79 GLU A O 1
ATOM 601 N N . GLU A 1 80 ? -9.899 3.288 6.554 1.00 91.38 80 GLU A N 1
ATOM 602 C CA . GLU A 1 80 ? -8.644 2.619 6.246 1.00 91.38 80 GLU A CA 1
ATOM 603 C C . GLU A 1 80 ? -8.843 1.702 5.038 1.00 91.38 80 GLU A C 1
ATOM 605 O O . GLU A 1 80 ? -9.854 0.996 4.944 1.00 91.38 80 GLU A O 1
ATOM 610 N N . LEU A 1 81 ? -7.881 1.715 4.114 1.00 92.50 81 LEU A N 1
ATOM 611 C CA . LEU A 1 81 ? -7.927 0.928 2.885 1.00 92.50 81 LEU A CA 1
ATOM 612 C C . LEU A 1 81 ? -6.908 -0.205 2.981 1.00 92.50 81 LEU A C 1
ATOM 614 O O . LEU A 1 81 ? -5.714 -0.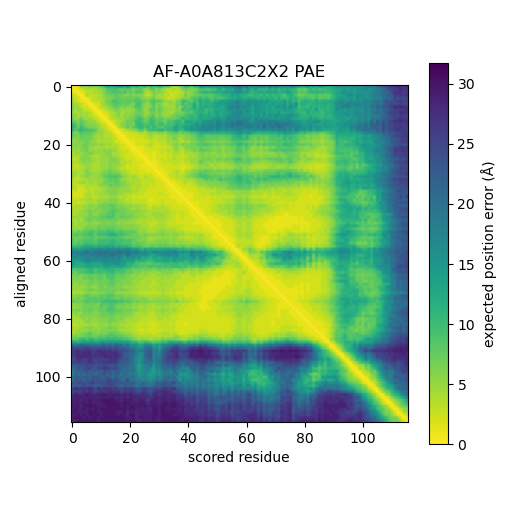024 2.753 1.00 92.50 81 LEU A O 1
ATOM 618 N N . VAL A 1 82 ? -7.404 -1.404 3.280 1.00 91.12 82 VAL A N 1
ATOM 619 C CA . VAL A 1 82 ? -6.581 -2.614 3.382 1.00 91.12 82 VAL A CA 1
ATOM 620 C C . VAL A 1 82 ? -6.108 -3.052 1.995 1.00 91.12 82 VAL A C 1
ATOM 622 O O . VAL A 1 82 ? -6.921 -3.346 1.120 1.00 91.12 82 VAL A O 1
ATOM 625 N N . GLN A 1 83 ? -4.791 -3.138 1.806 1.00 90.44 83 GLN A N 1
ATOM 626 C CA . GLN A 1 83 ? -4.160 -3.528 0.541 1.00 90.44 83 GLN A CA 1
ATOM 627 C C . GLN A 1 83 ? -3.489 -4.900 0.675 1.00 90.44 83 GLN A C 1
ATOM 629 O O . GLN A 1 83 ? -2.716 -5.129 1.604 1.00 90.44 83 GLN A O 1
ATOM 634 N N . ALA A 1 84 ? -3.762 -5.808 -0.264 1.00 88.44 84 ALA A N 1
ATOM 635 C CA . ALA A 1 84 ? -3.137 -7.126 -0.336 1.00 88.44 84 ALA A CA 1
ATOM 636 C C . ALA A 1 84 ? -2.271 -7.233 -1.598 1.00 88.44 84 ALA A C 1
ATOM 638 O O . ALA A 1 84 ? -2.735 -6.947 -2.701 1.00 88.44 84 ALA A O 1
ATOM 639 N N . TYR A 1 85 ? -1.025 -7.676 -1.428 1.00 86.56 85 TYR A N 1
ATOM 640 C CA . TYR A 1 85 ? -0.055 -7.860 -2.505 1.00 86.56 85 TYR A CA 1
ATOM 641 C C . TYR A 1 85 ? 0.296 -9.341 -2.639 1.00 86.56 85 TYR A C 1
ATOM 643 O O . TYR A 1 85 ? 0.442 -10.041 -1.638 1.00 86.56 85 TYR A O 1
ATOM 651 N N . VAL A 1 86 ? 0.442 -9.814 -3.876 1.00 85.81 86 VAL A N 1
ATOM 652 C CA . VAL A 1 86 ? 0.811 -11.201 -4.182 1.00 85.81 86 VAL A CA 1
ATOM 653 C C . VAL A 1 86 ? 2.210 -11.211 -4.781 1.00 85.81 86 VAL A C 1
ATOM 655 O O . VAL A 1 86 ? 2.503 -10.433 -5.686 1.00 85.81 86 VAL A O 1
ATOM 658 N N . HIS A 1 87 ? 3.064 -12.095 -4.269 1.00 80.19 87 HIS A N 1
ATOM 659 C CA . HIS A 1 87 ? 4.396 -12.348 -4.803 1.00 80.19 87 HIS A CA 1
ATOM 660 C C . HIS A 1 87 ? 4.454 -13.776 -5.345 1.00 80.19 87 HIS A C 1
ATOM 662 O O . HIS A 1 87 ? 4.073 -14.717 -4.647 1.00 80.19 87 HIS A O 1
ATOM 668 N N . PHE A 1 88 ? 4.921 -13.924 -6.582 1.00 79.25 88 PHE A N 1
ATOM 669 C CA . PHE A 1 88 ? 5.100 -15.220 -7.227 1.00 79.25 88 PHE A CA 1
ATOM 670 C C . PHE A 1 88 ? 6.556 -15.680 -7.042 1.00 79.25 88 PHE A C 1
ATOM 672 O O . PHE A 1 88 ? 7.456 -14.865 -7.231 1.00 79.25 88 PHE A O 1
ATOM 679 N N . PRO A 1 89 ? 6.806 -16.945 -6.650 1.00 69.44 89 PRO A N 1
ATOM 680 C CA . PRO A 1 89 ? 8.162 -17.444 -6.424 1.00 69.44 89 PRO A CA 1
ATOM 681 C C . PRO A 1 89 ? 9.023 -17.503 -7.695 1.00 69.44 89 PRO A C 1
ATOM 683 O O . PRO A 1 89 ? 10.236 -17.353 -7.591 1.00 69.44 89 PRO A O 1
ATOM 686 N N . ASP A 1 90 ? 8.405 -17.659 -8.869 1.00 65.06 90 ASP A N 1
ATOM 687 C CA . ASP A 1 90 ? 9.072 -17.587 -10.170 1.00 65.06 90 ASP A CA 1
ATOM 688 C C . ASP A 1 90 ? 8.601 -16.339 -10.937 1.00 65.06 90 ASP A C 1
ATOM 690 O O . ASP A 1 90 ? 7.417 -15.985 -10.852 1.00 65.06 90 ASP A O 1
ATOM 694 N N . PRO A 1 91 ? 9.475 -15.668 -11.716 1.00 54.66 91 PRO A N 1
ATOM 695 C CA . PRO A 1 91 ? 9.050 -14.650 -12.667 1.00 54.66 91 PRO A CA 1
ATOM 696 C C . PRO A 1 91 ? 8.289 -15.357 -13.791 1.00 54.66 91 PRO A C 1
ATOM 698 O O . PRO A 1 91 ? 8.868 -15.770 -14.793 1.00 54.66 91 PRO A O 1
ATOM 701 N N . VAL A 1 92 ? 6.990 -15.574 -13.588 1.00 51.16 92 VAL A N 1
ATOM 702 C CA . VAL A 1 92 ? 6.134 -16.243 -14.566 1.00 51.16 92 VAL A CA 1
ATOM 703 C C . VAL A 1 92 ? 6.072 -15.370 -15.816 1.00 51.16 92 VAL A C 1
ATOM 705 O O . VAL A 1 92 ? 5.394 -14.344 -15.864 1.00 51.16 92 VAL A O 1
ATOM 708 N N . GLY A 1 93 ? 6.808 -15.793 -16.841 1.00 48.78 93 GLY A N 1
ATOM 709 C CA . GLY A 1 93 ? 6.425 -15.532 -18.212 1.00 48.78 93 GLY A CA 1
ATOM 710 C C . GLY A 1 93 ? 5.104 -16.248 -18.468 1.00 48.78 93 GLY A C 1
ATOM 711 O O . GLY A 1 93 ? 5.051 -17.467 -18.365 1.00 48.78 93 GLY A O 1
ATOM 712 N N . GLY A 1 94 ? 4.071 -15.466 -18.784 1.00 46.34 94 GLY A N 1
ATOM 713 C CA . GLY A 1 94 ? 2.788 -15.943 -19.295 1.00 46.34 94 GLY A CA 1
ATOM 714 C C . GLY A 1 94 ? 1.936 -16.671 -18.263 1.00 46.34 94 GLY A C 1
ATOM 715 O O . GLY A 1 94 ? 2.043 -17.877 -18.127 1.00 46.34 94 GLY A O 1
ATOM 716 N N . ASP A 1 95 ? 1.114 -15.929 -17.528 1.00 43.06 95 ASP A N 1
ATOM 717 C CA . ASP A 1 95 ? -0.328 -16.181 -17.417 1.00 43.06 95 ASP A CA 1
ATOM 718 C C . ASP A 1 95 ? -0.928 -15.119 -16.485 1.00 43.06 95 ASP A C 1
ATOM 720 O O . ASP A 1 95 ? -0.408 -14.815 -15.410 1.00 43.06 95 ASP A O 1
ATOM 724 N N . GLU A 1 96 ? -1.998 -14.475 -16.942 1.00 41.84 96 GLU A N 1
ATOM 725 C CA . GLU A 1 96 ? -2.665 -13.384 -16.237 1.00 41.84 96 GLU A CA 1
ATOM 726 C C . GLU A 1 96 ? -3.223 -13.872 -14.890 1.00 41.84 96 GLU A C 1
ATOM 728 O O . GLU A 1 96 ? -4.164 -14.664 -14.826 1.00 41.84 96 GLU A O 1
ATOM 733 N N . ALA A 1 97 ? -2.657 -13.384 -13.785 1.00 43.69 97 ALA A N 1
ATOM 734 C CA . ALA A 1 97 ? -3.200 -13.637 -12.458 1.00 43.69 97 ALA A CA 1
ATOM 735 C C . ALA A 1 97 ? -4.383 -12.695 -12.181 1.00 43.69 97 ALA A C 1
ATOM 737 O O . ALA A 1 97 ? -4.207 -11.502 -11.923 1.00 43.69 97 ALA A O 1
ATOM 738 N N . TRP A 1 98 ? -5.600 -13.237 -12.193 1.00 36.41 98 TRP A N 1
ATOM 739 C CA . TRP A 1 98 ? -6.804 -12.511 -11.793 1.00 36.41 98 TRP A CA 1
ATOM 740 C C . TRP A 1 98 ? -6.882 -12.415 -10.264 1.00 36.41 98 TRP A C 1
ATOM 742 O O . TRP A 1 98 ? -7.107 -13.411 -9.577 1.00 36.41 98 TRP A O 1
ATOM 752 N N . ILE A 1 99 ? -6.712 -11.209 -9.715 1.00 46.81 99 ILE A N 1
ATOM 753 C CA . ILE A 1 99 ? -6.903 -10.937 -8.284 1.00 46.81 99 ILE A CA 1
ATOM 754 C C . ILE A 1 99 ? -8.312 -10.375 -8.086 1.00 46.81 99 ILE A C 1
ATOM 756 O O . ILE A 1 99 ? -8.586 -9.224 -8.420 1.00 46.81 99 ILE A O 1
ATOM 760 N N . GLN A 1 100 ? -9.213 -11.176 -7.517 1.00 42.22 100 GLN A N 1
ATOM 761 C CA . GLN A 1 100 ? -10.508 -10.697 -7.034 1.00 42.22 100 GLN A CA 1
ATOM 762 C C . GLN A 1 100 ? -10.405 -10.388 -5.539 1.00 42.22 100 GLN A C 1
ATOM 764 O O . GLN A 1 100 ? -10.347 -11.291 -4.707 1.00 42.22 100 GLN A O 1
ATOM 769 N N . ALA A 1 101 ? -10.374 -9.101 -5.194 1.00 44.44 101 ALA A N 1
ATOM 770 C CA . ALA A 1 101 ? -10.471 -8.639 -3.815 1.00 44.44 101 ALA A CA 1
ATOM 771 C C . ALA A 1 101 ? -11.916 -8.216 -3.537 1.00 44.44 101 ALA A C 1
ATOM 773 O O . ALA A 1 101 ? -12.328 -7.113 -3.891 1.00 44.44 101 ALA A O 1
ATOM 774 N N . THR A 1 102 ? -12.698 -9.093 -2.914 1.00 47.47 102 THR A N 1
ATOM 775 C CA . THR A 1 102 ? -14.027 -8.724 -2.417 1.00 47.47 102 THR A CA 1
ATOM 776 C C . THR A 1 102 ? -13.866 -8.230 -0.981 1.00 47.47 102 THR A C 1
ATOM 778 O O . THR A 1 102 ? -13.577 -9.047 -0.101 1.00 47.47 102 THR A O 1
ATOM 781 N N . PRO A 1 103 ? -14.015 -6.923 -0.698 1.00 46.16 103 PRO A N 1
ATOM 782 C CA . PRO A 1 103 ? -13.952 -6.439 0.670 1.00 46.16 103 PRO A CA 1
ATOM 783 C C . PRO A 1 103 ? -15.133 -7.022 1.448 1.00 46.16 103 PRO A C 1
ATOM 785 O O . PRO A 1 103 ? -16.294 -6.692 1.204 1.00 46.16 103 PRO A O 1
ATOM 788 N N . ALA A 1 104 ? -14.843 -7.905 2.400 1.00 47.22 104 ALA A N 1
ATOM 789 C CA . ALA A 1 104 ? -15.797 -8.248 3.440 1.00 47.22 104 ALA A CA 1
ATOM 790 C C . ALA A 1 104 ? -15.795 -7.089 4.440 1.00 47.22 104 ALA A C 1
ATOM 792 O O . ALA A 1 104 ? -15.072 -7.113 5.435 1.00 47.22 104 ALA A O 1
ATOM 793 N N . PHE A 1 105 ? -16.563 -6.039 4.149 1.00 40.41 105 PHE A N 1
ATOM 794 C CA . PHE A 1 105 ? -16.863 -5.033 5.156 1.00 40.41 105 PHE A CA 1
ATOM 795 C C . PHE A 1 105 ? -17.561 -5.749 6.304 1.00 40.41 105 PHE A C 1
ATOM 797 O O . PHE A 1 105 ? -18.582 -6.408 6.095 1.00 40.41 105 PHE A O 1
ATOM 804 N N . GLY A 1 106 ? -16.980 -5.655 7.500 1.00 41.41 106 GLY A N 1
ATOM 805 C CA . GLY A 1 106 ? -17.624 -6.089 8.725 1.00 41.41 106 GLY A CA 1
ATOM 806 C C . GLY A 1 106 ? -18.907 -5.291 8.904 1.00 41.41 106 GLY A C 1
ATOM 807 O O . GLY A 1 106 ? -18.914 -4.264 9.575 1.00 41.41 106 GLY A O 1
ATOM 808 N N . GLN A 1 107 ? -20.002 -5.760 8.305 1.00 34.78 107 GLN A N 1
ATOM 809 C CA . GLN A 1 107 ? -21.312 -5.493 8.857 1.00 34.78 107 GLN A CA 1
ATOM 810 C C . GLN A 1 107 ? -21.218 -6.021 10.276 1.00 34.78 107 GLN A C 1
ATOM 812 O O . GLN A 1 107 ? -20.959 -7.206 10.487 1.00 34.78 107 GLN A O 1
ATOM 817 N N . HIS A 1 108 ? -21.294 -5.092 11.223 1.00 30.53 108 HIS A N 1
ATOM 818 C CA . HIS A 1 108 ? -21.555 -5.342 12.625 1.00 30.53 108 HIS A CA 1
ATOM 819 C C . HIS A 1 108 ? -22.425 -6.599 12.717 1.00 30.53 108 HIS A C 1
ATOM 821 O O . HIS A 1 108 ? -23.580 -6.561 12.306 1.00 30.53 108 HIS A O 1
ATOM 827 N N . CYS A 1 109 ? -21.860 -7.732 13.135 1.00 24.48 109 CYS A N 1
ATOM 828 C CA . CYS A 1 109 ? -22.674 -8.895 13.441 1.00 24.48 109 CYS A CA 1
ATOM 829 C C . CYS A 1 109 ? -23.484 -8.454 14.662 1.00 24.48 109 CYS A C 1
ATOM 831 O O . CYS A 1 109 ? -22.859 -8.204 15.700 1.00 24.48 109 CYS A O 1
ATOM 833 N N . PRO A 1 110 ? -24.813 -8.240 14.574 1.00 29.09 110 PRO A N 1
ATOM 834 C CA . PRO A 1 110 ? -25.564 -7.962 15.775 1.00 29.09 110 PRO A CA 1
ATOM 835 C C . PRO A 1 110 ? -25.455 -9.239 16.596 1.00 29.09 110 PRO A C 1
ATOM 837 O O . PRO A 1 110 ? -25.978 -10.287 16.217 1.00 29.09 110 PRO A O 1
ATOM 840 N N . ILE A 1 111 ? -24.709 -9.165 17.697 1.00 32.19 111 ILE A N 1
ATOM 841 C CA . ILE A 1 111 ? -24.777 -10.166 18.748 1.00 32.19 111 ILE A CA 1
ATOM 842 C C . ILE A 1 111 ? -26.220 -10.081 19.239 1.00 32.19 111 ILE A C 1
ATOM 844 O O . ILE A 1 111 ? -26.568 -9.240 20.065 1.00 32.19 111 ILE A O 1
ATOM 848 N N . HIS A 1 112 ? -27.091 -10.906 18.660 1.00 28.33 112 HIS A N 1
ATOM 849 C CA . HIS A 1 112 ? -28.382 -11.207 19.241 1.00 28.33 112 HIS A CA 1
ATOM 850 C C . HIS A 1 112 ? -28.069 -11.942 20.540 1.00 28.33 112 HIS A C 1
ATOM 852 O O . HIS A 1 112 ? -27.867 -13.154 20.561 1.00 28.33 112 HIS A O 1
ATOM 858 N N . HIS A 1 113 ? -27.966 -11.183 21.629 1.00 31.78 113 HIS A N 1
ATOM 859 C CA . HIS A 1 113 ? -28.188 -11.734 22.949 1.00 31.78 113 HIS A CA 1
ATOM 860 C C . HIS A 1 113 ? -29.613 -12.304 22.939 1.00 31.78 113 HIS A C 1
ATOM 862 O O . HIS A 1 113 ? -30.550 -11.549 22.655 1.00 31.78 113 HIS A O 1
ATOM 868 N N . PRO A 1 114 ? -29.816 -13.607 23.190 1.00 29.77 114 PRO A N 1
ATOM 869 C CA . PRO A 1 114 ? -31.140 -14.074 23.540 1.00 29.77 114 PRO A CA 1
ATOM 870 C C . PRO A 1 114 ? -31.487 -13.437 24.887 1.00 29.77 114 PRO A C 1
ATOM 872 O O . PRO A 1 114 ? -30.871 -13.717 25.915 1.00 29.77 114 PRO A O 1
ATOM 875 N N . SER A 1 115 ? -32.422 -12.495 24.842 1.00 39.19 115 SER A N 1
ATOM 876 C CA . SER A 1 115 ? -33.122 -12.005 26.016 1.00 39.19 115 SER A CA 1
ATOM 877 C C . SER A 1 115 ? -34.016 -13.127 26.542 1.00 39.19 115 SER A C 1
ATOM 879 O O . SER A 1 115 ? -34.943 -13.513 25.834 1.00 39.19 115 SER A O 1
ATOM 881 N N . LEU A 1 116 ? -33.745 -13.529 27.790 1.00 40.62 116 LEU A N 1
ATOM 882 C CA . LEU A 1 116 ? -34.541 -14.378 28.695 1.00 40.62 116 LEU A CA 1
ATOM 883 C C . LEU A 1 116 ? -34.669 -15.867 28.334 1.00 40.62 116 LEU A C 1
ATOM 885 O O . LEU A 1 116 ? -35.238 -16.209 27.278 1.00 40.62 116 LEU A O 1
#

pLDDT: mean 76.2, std 20.7, range [24.48, 98.0]

Radius of gyration: 20.82 Å; Cα contacts (8 Å, |Δi|>4): 89; chains: 1; bounding box: 52×37×61 Å

Solvent-accessible surface area (backbone atoms only — not comparable to full-atom values): 8460 Å² total; per-residue (Å²): 110,44,53,59,47,88,82,68,55,86,74,83,80,91,60,100,70,86,83,76,83,59,67,86,41,51,70,88,59,23,93,79,66,60,53,67,40,52,76,92,66,79,86,65,92,37,46,73,48,72,52,79,74,42,77,52,97,62,96,48,82,97,54,83,49,70,46,64,55,76,40,82,73,44,97,46,90,75,85,81,84,90,81,88,84,87,83,71,97,59,90,73,77,85,73,90,82,83,82,86,84,76,83,79,71,80,67,78,74,78,79,77,69,83,80,129

Sequence (116 aa):
MMPETSADVIPVGQDEEVVYSEGLLTSYRSPTFRAAFPFGHGLAFTSFEYSGPHRLHKDCGVAVCVAVLVKNVGQRSGEELVQAYVHFPDPVGGDEAWIQATPAFGQHCPIHHPSL

Foldseek 3Di:
DAAPDPVLDDDDDPDPDDDPPCPPCPALSPPPTDHPAHPPDDDDPFDKDKDPKDWDPDDPDPDTDIDIDIDTPGDDDDDDDDDDDDDDPDPDDDDDDDDDDDDPDPPPPPPPDPDD

Organism: NCBI:txid1628268

Secondary structure (DSSP, 8-state):
-EESSGGGSPPPP-SSS---TTTT--GGG-SS--EEE-TT----SS-EEEPPPEE--S--TTS--EE--EEE-SSS------------SS--SS----------------------